Protein AF-A0A3M2L9C3-F1 (afdb_monomer_lite)

Secondary structure (DSSP, 8-state):
--HHHHHHHHT-SS-HHHHHHHHHHHHTTT-S----SHHHHHHHHHHHH-HHHHHHHHHHHHHHHHH---

pLDDT: mean 88.05, std 10.16, range [53.94, 96.56]

Foldseek 3Di:
DDPVVVCVVVPDPDDPVQQVVQVVVCPVVPNPDGQSDPVSVVLVCCCVPPVVVSCCVVVVVVVVVVVVDD

Organism: NCBI:txid2483361

Structure (mmCIF, N/CA/C/O backbone):
data_AF-A0A3M2L9C3-F1
#
_entry.id   AF-A0A3M2L9C3-F1
#
loop_
_atom_site.group_PDB
_atom_site.id
_atom_site.type_symbol
_atom_site.label_atom_id
_atom_site.label_alt_id
_atom_site.label_comp_id
_atom_site.label_asym_id
_atom_site.label_entity_id
_atom_site.label_seq_id
_atom_site.pdbx_PDB_ins_code
_atom_site.Cartn_x
_atom_site.Cartn_y
_atom_site.Cartn_z
_atom_site.occupancy
_atom_site.B_iso_or_equiv
_atom_site.auth_seq_id
_atom_site.auth_comp_id
_atom_site.auth_asym_id
_atom_site.auth_atom_id
_atom_site.pdbx_PDB_model_num
ATOM 1 N N . MET A 1 1 ? 5.304 -21.684 -7.803 1.00 53.94 1 MET A N 1
ATOM 2 C CA . MET A 1 1 ? 5.375 -20.202 -7.813 1.00 53.94 1 MET A CA 1
ATOM 3 C C . MET A 1 1 ? 6.496 -19.801 -8.757 1.00 53.94 1 MET A C 1
ATOM 5 O O . MET A 1 1 ? 7.554 -20.404 -8.655 1.00 53.94 1 MET A O 1
ATOM 9 N N . SER A 1 2 ? 6.268 -18.848 -9.667 1.00 69.88 2 SER A N 1
ATOM 10 C CA . SER A 1 2 ? 7.315 -18.335 -10.573 1.00 69.88 2 SER A CA 1
ATOM 11 C C . SER A 1 2 ? 8.462 -17.692 -9.778 1.00 69.88 2 SER A C 1
ATOM 13 O O . SER A 1 2 ? 8.217 -17.103 -8.714 1.00 69.88 2 SER A O 1
ATOM 15 N N . ALA A 1 3 ? 9.703 -17.784 -10.270 1.00 76.00 3 ALA A N 1
ATOM 16 C CA . ALA A 1 3 ? 10.890 -17.275 -9.574 1.00 76.00 3 ALA A CA 1
ATOM 17 C C . ALA A 1 3 ? 10.796 -15.767 -9.269 1.00 76.00 3 ALA A C 1
ATOM 19 O O . ALA A 1 3 ? 11.293 -15.294 -8.243 1.00 76.00 3 ALA A O 1
ATOM 20 N N . THR A 1 4 ? 10.099 -15.004 -10.114 1.00 73.62 4 THR A N 1
ATOM 21 C CA . THR A 1 4 ? 9.846 -13.571 -9.905 1.00 73.62 4 THR A CA 1
ATOM 22 C C . THR A 1 4 ? 8.903 -13.309 -8.733 1.00 73.62 4 THR A C 1
ATOM 24 O O . THR A 1 4 ? 9.166 -12.417 -7.931 1.00 73.62 4 THR A O 1
ATOM 27 N N . ALA A 1 5 ? 7.829 -14.094 -8.595 1.00 74.69 5 ALA A N 1
ATOM 28 C CA . ALA A 1 5 ? 6.884 -13.945 -7.487 1.00 74.69 5 ALA A CA 1
ATOM 29 C C . ALA A 1 5 ? 7.565 -14.225 -6.143 1.00 74.69 5 ALA A C 1
ATOM 31 O O . ALA A 1 5 ? 7.357 -13.493 -5.179 1.00 74.69 5 ALA A O 1
ATOM 32 N N . ARG A 1 6 ? 8.445 -15.232 -6.108 1.00 81.50 6 ARG A N 1
ATOM 33 C CA . ARG A 1 6 ? 9.253 -15.534 -4.927 1.00 81.50 6 ARG A CA 1
ATOM 34 C C . ARG A 1 6 ? 10.184 -14.380 -4.554 1.00 81.50 6 ARG A C 1
ATOM 36 O O . ARG A 1 6 ? 10.176 -13.967 -3.408 1.00 81.50 6 ARG A O 1
ATOM 43 N N . LYS A 1 7 ? 10.904 -13.788 -5.514 1.00 80.12 7 LYS A N 1
ATOM 44 C CA . LYS A 1 7 ? 11.765 -12.616 -5.250 1.00 80.12 7 LYS A CA 1
ATOM 45 C C . LYS A 1 7 ? 10.993 -11.422 -4.685 1.00 80.12 7 LYS A C 1
ATOM 47 O O . LYS A 1 7 ? 11.521 -10.708 -3.843 1.00 80.12 7 LYS A O 1
ATOM 52 N N . LEU A 1 8 ? 9.762 -11.193 -5.143 1.00 80.81 8 LEU A N 1
ATOM 53 C CA . LEU A 1 8 ? 8.920 -10.112 -4.620 1.00 80.81 8 LEU A CA 1
ATOM 54 C C . LEU A 1 8 ? 8.509 -10.347 -3.162 1.00 80.81 8 LEU A C 1
ATOM 56 O O . LEU A 1 8 ? 8.394 -9.387 -2.407 1.00 80.81 8 LEU A O 1
ATOM 60 N N . ILE A 1 9 ? 8.294 -11.608 -2.785 1.00 81.50 9 ILE A N 1
ATOM 61 C CA . ILE A 1 9 ? 7.966 -12.001 -1.413 1.00 81.50 9 ILE A CA 1
ATOM 62 C C . ILE A 1 9 ? 9.223 -11.943 -0.544 1.00 81.50 9 ILE A C 1
ATOM 64 O O . ILE A 1 9 ? 9.223 -11.262 0.471 1.00 81.50 9 ILE A O 1
ATOM 68 N N . ASP A 1 10 ? 10.308 -12.582 -0.975 1.00 83.88 10 ASP A N 1
ATOM 69 C CA . ASP A 1 10 ? 11.534 -12.734 -0.185 1.00 83.88 10 ASP A CA 1
ATOM 70 C C . ASP A 1 10 ? 12.265 -11.392 0.040 1.00 83.88 10 ASP A C 1
ATOM 72 O O . ASP A 1 10 ? 12.978 -11.235 1.028 1.00 83.88 10 ASP A O 1
ATOM 76 N N . HIS A 1 11 ? 12.086 -10.403 -0.845 1.00 80.44 11 HIS A N 1
ATOM 77 C CA . HIS A 1 11 ? 12.701 -9.071 -0.726 1.00 80.44 11 HIS A CA 1
ATOM 78 C C . HIS A 1 11 ? 11.746 -7.980 -0.234 1.00 80.44 11 HIS A C 1
ATOM 80 O O . H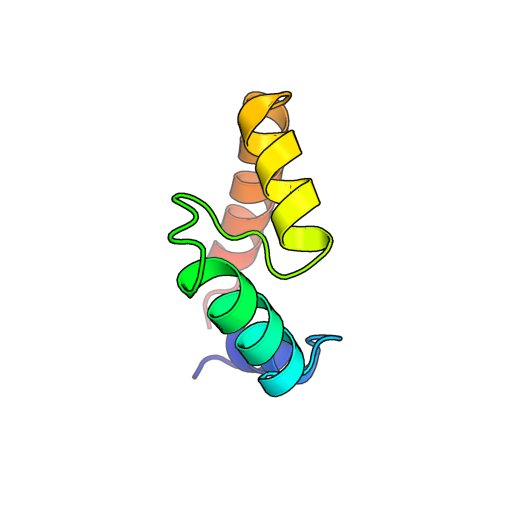IS A 1 11 ? 12.034 -6.788 -0.395 1.00 80.44 11 HIS A O 1
ATOM 86 N N . THR A 1 12 ? 10.611 -8.342 0.366 1.00 79.12 12 THR A N 1
ATOM 87 C CA . THR A 1 12 ? 9.793 -7.333 1.038 1.00 79.12 12 THR A CA 1
ATOM 88 C C . THR A 1 12 ? 10.536 -6.807 2.273 1.00 79.12 12 THR A C 1
ATOM 90 O O . THR A 1 12 ? 10.952 -7.590 3.123 1.00 79.12 12 THR A O 1
ATOM 93 N N . PRO A 1 13 ? 10.704 -5.483 2.434 1.00 80.81 13 PRO A N 1
ATOM 94 C CA . PRO A 1 13 ? 11.351 -4.923 3.621 1.00 80.81 13 PRO A CA 1
ATOM 95 C C . PRO A 1 13 ? 10.438 -4.938 4.859 1.00 80.81 13 PRO A C 1
ATOM 97 O O . PRO A 1 13 ? 10.787 -4.350 5.878 1.00 80.81 13 PRO A O 1
ATOM 100 N N . ARG A 1 14 ? 9.231 -5.509 4.755 1.00 83.31 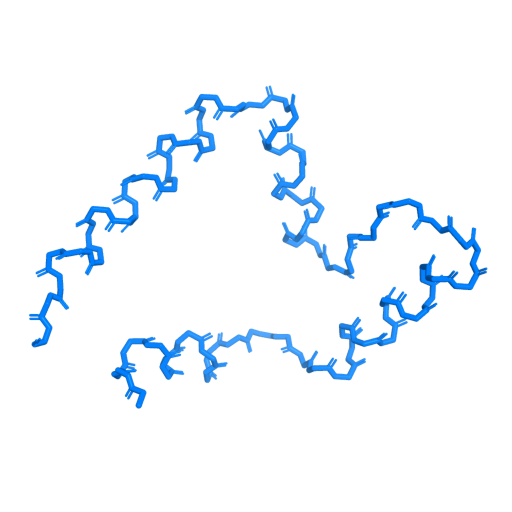14 ARG A N 1
ATOM 101 C CA . ARG A 1 14 ? 8.168 -5.403 5.761 1.00 83.31 14 ARG A CA 1
ATOM 102 C C . ARG A 1 14 ? 7.740 -6.774 6.231 1.00 83.31 14 ARG A C 1
ATOM 104 O O . ARG A 1 14 ? 7.412 -7.628 5.414 1.00 83.31 14 ARG A O 1
ATOM 111 N N . ASP A 1 15 ? 7.690 -6.917 7.544 1.00 87.81 15 ASP A N 1
ATOM 112 C CA . ASP A 1 15 ? 7.242 -8.130 8.202 1.00 87.81 15 ASP A CA 1
ATOM 113 C C . ASP A 1 15 ? 5.707 -8.251 8.193 1.00 87.81 15 ASP A C 1
ATOM 115 O O . ASP A 1 15 ? 4.979 -7.250 8.227 1.00 87.81 15 ASP A O 1
ATOM 119 N N . ALA A 1 16 ? 5.211 -9.485 8.133 1.00 89.00 16 ALA A N 1
ATOM 120 C CA . ALA A 1 16 ? 3.785 -9.779 8.051 1.00 89.00 16 ALA A CA 1
ATOM 121 C C . ALA A 1 16 ? 3.042 -9.350 9.325 1.00 89.00 16 ALA A C 1
ATOM 123 O O . ALA A 1 16 ? 1.966 -8.751 9.229 1.00 89.00 16 ALA A O 1
ATOM 124 N N . ASP A 1 17 ? 3.640 -9.570 10.499 1.00 93.06 17 ASP A N 1
ATOM 125 C CA . ASP A 1 17 ? 3.017 -9.245 11.786 1.00 93.06 17 ASP A CA 1
ATOM 126 C C . ASP A 1 17 ? 2.847 -7.733 11.964 1.00 93.06 17 ASP A C 1
ATOM 128 O O . ASP A 1 17 ? 1.820 -7.259 12.459 1.00 93.06 17 ASP A O 1
ATOM 132 N N . GLN A 1 18 ? 3.804 -6.945 11.466 1.00 92.44 18 GLN A N 1
ATOM 133 C CA . GLN A 1 18 ? 3.718 -5.482 11.470 1.00 92.44 18 GLN A CA 1
ATOM 134 C C . GLN A 1 18 ? 2.532 -4.975 10.641 1.00 92.44 18 GLN A C 1
ATOM 136 O O . GLN A 1 18 ? 1.807 -4.069 11.066 1.00 92.44 18 GLN A O 1
ATOM 141 N N . ILE A 1 19 ? 2.314 -5.562 9.461 1.00 94.25 19 ILE A N 1
ATOM 142 C CA . ILE A 1 19 ? 1.168 -5.221 8.614 1.00 94.25 19 ILE A CA 1
ATOM 143 C C . ILE A 1 19 ? -0.135 -5.657 9.289 1.00 94.25 19 ILE A C 1
ATOM 145 O O . ILE A 1 19 ? -1.085 -4.871 9.328 1.00 94.25 19 ILE A O 1
ATOM 149 N N . ALA A 1 20 ? -0.177 -6.862 9.862 1.00 94.75 20 ALA A N 1
ATOM 150 C CA . ALA A 1 20 ? -1.353 -7.379 10.555 1.00 94.75 20 ALA A CA 1
ATOM 151 C C . ALA A 1 20 ? -1.767 -6.478 11.729 1.00 94.75 20 ALA A C 1
ATOM 153 O O . ALA A 1 20 ? -2.935 -6.095 11.823 1.00 94.75 20 ALA A O 1
ATOM 154 N N . ALA A 1 21 ? -0.815 -6.052 12.563 1.00 95.44 21 ALA A N 1
ATOM 155 C CA . ALA A 1 21 ? -1.075 -5.143 13.677 1.00 95.44 21 ALA A CA 1
ATOM 156 C C . ALA A 1 21 ? -1.689 -3.810 13.207 1.00 95.44 21 ALA A C 1
ATOM 158 O O . ALA A 1 21 ? -2.687 -3.343 13.764 1.00 95.44 21 ALA A O 1
ATOM 159 N N . ALA A 1 22 ? -1.146 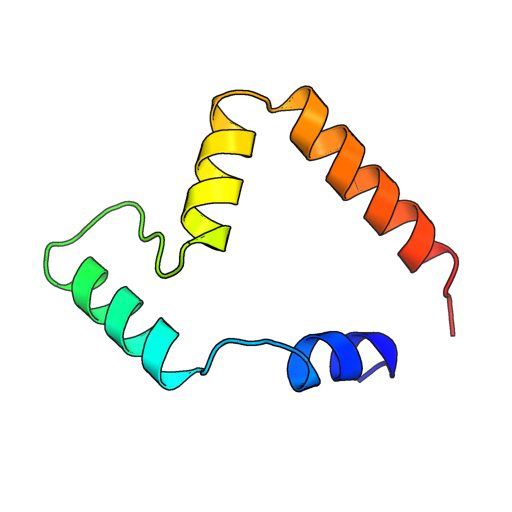-3.221 12.136 1.00 94.12 22 ALA A N 1
ATOM 160 C CA . ALA A 1 22 ? -1.674 -1.985 11.558 1.00 94.12 22 ALA A CA 1
ATOM 161 C C . ALA A 1 22 ? -3.081 -2.163 10.957 1.00 94.12 22 ALA A C 1
ATOM 163 O O . ALA A 1 22 ? -3.895 -1.236 10.997 1.00 94.12 22 ALA A O 1
ATOM 164 N N . VAL A 1 23 ? -3.384 -3.346 10.416 1.00 95.75 23 VAL A N 1
ATOM 165 C CA . VAL A 1 23 ? -4.714 -3.670 9.891 1.00 95.75 23 VAL A CA 1
ATOM 166 C C . VAL A 1 23 ? -5.731 -3.827 11.014 1.00 95.75 23 VAL A C 1
ATOM 168 O O . VAL A 1 23 ? -6.765 -3.161 10.982 1.00 95.75 23 VAL A O 1
ATOM 171 N N . VAL A 1 24 ? -5.430 -4.628 12.036 1.00 96.56 24 VAL A N 1
ATOM 172 C CA . VAL A 1 24 ? -6.323 -4.833 13.189 1.00 96.56 24 VAL A CA 1
ATOM 173 C C . VAL A 1 24 ? -6.619 -3.504 13.892 1.00 96.56 24 VAL A C 1
ATOM 175 O O . VAL A 1 24 ? -7.780 -3.194 14.156 1.00 96.56 24 VAL A O 1
ATOM 178 N N . SER A 1 25 ? -5.599 -2.657 14.064 1.00 94.56 25 SER A N 1
ATOM 179 C CA . SER A 1 25 ? -5.728 -1.284 14.576 1.00 94.56 25 SER A CA 1
ATOM 180 C C . SER A 1 25 ? -6.719 -0.412 13.788 1.00 94.56 25 SER A C 1
ATOM 182 O O . SER A 1 25 ? -7.328 0.500 14.348 1.00 94.56 25 SER A O 1
ATOM 184 N N . GLY A 1 26 ? -6.872 -0.647 12.483 1.00 92.69 26 GLY A N 1
ATOM 185 C CA . GLY A 1 26 ? -7.821 0.079 11.641 1.00 92.69 26 GLY A CA 1
ATOM 186 C C . GLY A 1 26 ? -9.236 -0.504 11.653 1.00 92.69 26 GLY A C 1
ATOM 187 O O . GLY A 1 26 ? -10.197 0.249 11.483 1.00 92.69 26 GLY A O 1
ATOM 188 N N . ILE A 1 27 ? -9.362 -1.817 11.863 1.00 95.12 27 ILE A N 1
ATOM 189 C CA . ILE A 1 27 ? -10.649 -2.526 11.903 1.00 95.12 27 ILE A CA 1
ATOM 190 C C . ILE A 1 27 ? -11.443 -2.155 13.155 1.00 95.12 27 ILE A C 1
ATOM 192 O O . ILE A 1 27 ? -12.642 -1.909 13.047 1.00 95.12 27 ILE A O 1
ATOM 196 N N . ASP A 1 28 ? -10.784 -2.082 14.311 1.00 89.56 28 ASP A N 1
ATOM 197 C CA . ASP A 1 28 ? -11.417 -1.775 15.601 1.00 89.56 28 ASP A CA 1
ATOM 198 C C . ASP A 1 28 ? -12.248 -0.465 15.578 1.00 89.56 28 ASP A C 1
ATOM 200 O O . ASP A 1 28 ? -13.457 -0.501 15.821 1.00 89.56 28 ASP A O 1
ATOM 204 N N . PRO A 1 29 ? -11.709 0.678 15.106 1.00 95.75 29 PRO A N 1
ATOM 205 C CA . PRO A 1 29 ? -12.488 1.903 14.904 1.00 95.75 29 PRO A CA 1
ATOM 206 C C . PRO A 1 29 ? -13.387 1.888 13.650 1.00 95.75 29 PRO A C 1
ATOM 208 O O . PRO A 1 29 ? -13.860 2.945 13.228 1.00 95.75 29 PRO A O 1
ATOM 211 N N . ARG A 1 30 ? -13.605 0.730 13.012 1.00 93.62 30 ARG A N 1
ATOM 212 C CA . ARG A 1 30 ? -14.389 0.552 11.774 1.00 93.62 30 ARG A CA 1
ATOM 213 C C . ARG A 1 30 ? -13.966 1.488 10.637 1.00 93.62 30 ARG A C 1
ATOM 215 O O . ARG A 1 30 ? -14.807 2.046 9.927 1.00 93.62 30 ARG A O 1
ATOM 222 N N . ARG A 1 31 ? -12.658 1.685 10.436 1.00 94.88 31 ARG A N 1
ATOM 223 C CA . ARG A 1 31 ? -12.181 2.528 9.329 1.00 94.88 31 ARG A CA 1
ATOM 224 C C . ARG A 1 31 ? -12.518 1.876 7.995 1.00 94.88 31 ARG A C 1
ATOM 226 O O . ARG A 1 31 ? -12.099 0.760 7.716 1.00 94.88 31 ARG A O 1
ATOM 233 N N . P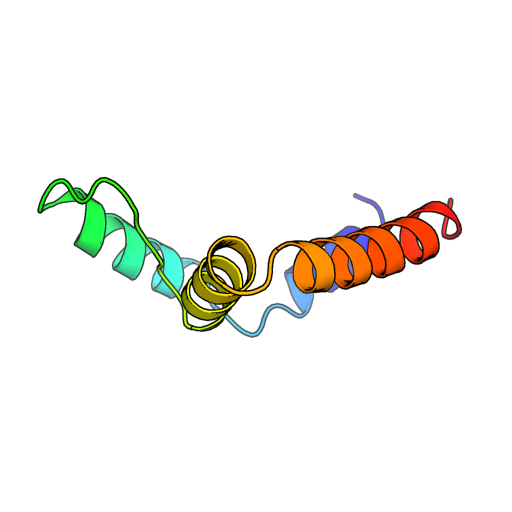HE A 1 32 ? -13.197 2.633 7.137 1.00 94.19 32 PHE A N 1
ATOM 234 C CA . PHE A 1 32 ? -13.538 2.206 5.778 1.00 94.19 32 PHE A CA 1
ATOM 235 C C . PHE A 1 32 ? -12.305 1.883 4.917 1.00 94.19 32 PHE A C 1
ATOM 237 O O . PHE A 1 32 ? -12.344 0.981 4.087 1.00 94.19 32 PHE A O 1
ATOM 244 N N . LEU A 1 33 ? -11.202 2.614 5.110 1.00 94.94 33 LEU A N 1
ATOM 245 C CA . LEU A 1 33 ? -9.958 2.416 4.371 1.00 94.94 33 LEU A CA 1
ATOM 246 C C . LEU A 1 33 ? -8.769 2.348 5.327 1.00 94.94 33 LEU A C 1
ATOM 248 O O . LEU A 1 33 ? -8.525 3.271 6.107 1.00 94.94 33 LEU A O 1
ATOM 252 N N . ILE A 1 34 ? -7.996 1.275 5.203 1.00 96.31 34 ILE A N 1
ATOM 253 C CA . ILE A 1 34 ? -6.813 1.005 6.013 1.00 96.31 34 ILE A CA 1
ATOM 254 C C . ILE A 1 34 ? -5.581 1.084 5.110 1.00 96.31 34 ILE A C 1
ATOM 256 O O . ILE A 1 34 ? -5.512 0.430 4.073 1.00 96.31 34 ILE A O 1
ATOM 260 N N . LEU A 1 35 ? -4.610 1.908 5.503 1.00 96.31 35 LEU A N 1
ATOM 261 C CA . LEU A 1 35 ? -3.348 2.113 4.788 1.00 96.31 35 LEU A CA 1
ATOM 262 C C . LEU A 1 35 ? -2.198 1.743 5.741 1.00 96.31 35 LEU A C 1
ATOM 264 O O . LEU A 1 35 ? -1.668 2.635 6.421 1.00 96.31 35 LEU A O 1
ATOM 268 N N . PRO A 1 36 ? -1.880 0.438 5.851 1.00 94.81 36 PRO A N 1
ATOM 269 C CA . PRO A 1 36 ? -1.112 -0.108 6.971 1.00 94.81 36 PRO A CA 1
ATOM 270 C C . PRO A 1 36 ? 0.345 0.359 6.975 1.00 94.81 36 PRO A C 1
ATOM 272 O O . PRO A 1 36 ? 0.934 0.548 8.035 1.00 94.81 36 PRO A O 1
ATOM 275 N N . ASP A 1 37 ? 0.906 0.655 5.806 1.00 93.38 37 ASP A N 1
ATOM 276 C CA . ASP A 1 37 ? 2.306 1.030 5.654 1.00 93.38 37 ASP A CA 1
ATOM 277 C C . ASP A 1 37 ? 2.493 2.334 4.839 1.00 93.38 37 ASP A C 1
ATOM 279 O O . ASP A 1 37 ? 1.553 2.855 4.216 1.00 93.38 37 ASP A O 1
ATOM 283 N N . PRO A 1 38 ? 3.706 2.923 4.849 1.00 92.25 38 PRO A N 1
ATOM 284 C CA . PRO A 1 38 ? 3.996 4.137 4.090 1.00 92.25 38 PRO A CA 1
ATOM 285 C C . PRO A 1 38 ? 3.784 4.014 2.573 1.00 92.25 38 PRO A C 1
ATOM 287 O O . PRO A 1 38 ? 3.368 5.000 1.952 1.00 92.25 38 PRO A O 1
ATOM 290 N N . ASP A 1 39 ? 4.024 2.842 1.977 1.00 91.50 39 ASP A N 1
ATOM 291 C CA . ASP A 1 39 ? 3.856 2.625 0.537 1.00 91.50 39 ASP A CA 1
ATOM 292 C C . ASP A 1 39 ? 2.377 2.530 0.177 1.00 91.50 39 ASP A C 1
ATOM 294 O O . ASP A 1 39 ? 1.964 3.153 -0.804 1.00 91.50 39 ASP A O 1
ATOM 298 N N . ALA A 1 40 ? 1.548 1.883 1.003 1.00 92.81 40 ALA A N 1
ATOM 299 C CA . ALA A 1 40 ? 0.093 1.923 0.855 1.00 92.81 40 ALA A CA 1
ATOM 300 C C . ALA A 1 40 ? -0.437 3.367 0.895 1.00 92.81 40 ALA A C 1
ATOM 302 O O . ALA A 1 40 ? -1.214 3.781 0.026 1.00 92.81 40 ALA A O 1
ATOM 303 N N . ARG A 1 41 ? 0.043 4.184 1.847 1.00 95.50 41 ARG A N 1
ATOM 304 C CA . ARG A 1 41 ? -0.313 5.614 1.928 1.00 95.50 41 ARG A CA 1
ATOM 305 C C . ARG A 1 41 ? 0.135 6.398 0.695 1.00 95.50 41 ARG A C 1
ATOM 307 O O . ARG A 1 41 ? -0.624 7.223 0.180 1.00 95.50 41 ARG A O 1
ATOM 314 N N . LYS A 1 42 ? 1.349 6.148 0.200 1.00 94.62 42 LYS A N 1
ATOM 315 C CA . LYS A 1 42 ? 1.870 6.774 -1.023 1.00 94.62 42 LYS A CA 1
ATOM 316 C C . LYS A 1 42 ? 1.050 6.366 -2.245 1.00 94.62 42 LYS A C 1
ATOM 318 O O . LYS A 1 42 ? 0.621 7.239 -2.994 1.00 94.62 42 LYS A O 1
ATOM 323 N N . ALA A 1 43 ? 0.786 5.075 -2.423 1.00 93.44 43 ALA A N 1
ATOM 324 C CA . ALA A 1 43 ? -0.001 4.549 -3.531 1.00 93.44 43 ALA A CA 1
ATOM 325 C C . ALA A 1 43 ? -1.420 5.126 -3.532 1.00 93.44 43 ALA A C 1
ATOM 327 O O . ALA A 1 43 ? -1.905 5.538 -4.584 1.00 93.44 43 ALA A O 1
ATOM 328 N N . PHE A 1 44 ? -2.058 5.234 -2.364 1.00 96.00 44 PHE A N 1
ATOM 329 C CA . PHE A 1 44 ? -3.354 5.896 -2.235 1.00 96.00 44 PHE A CA 1
ATOM 330 C C . PHE A 1 44 ? -3.305 7.353 -2.712 1.00 96.00 44 PHE A C 1
ATOM 332 O O . PHE A 1 44 ? -4.107 7.749 -3.560 1.00 96.00 44 PHE A O 1
ATOM 339 N N . ARG A 1 45 ? -2.329 8.141 -2.235 1.00 96.38 45 ARG A N 1
ATOM 340 C CA . ARG A 1 45 ? -2.157 9.534 -2.679 1.00 96.38 45 ARG A CA 1
ATOM 341 C C . ARG A 1 45 ? -1.923 9.627 -4.183 1.00 96.38 45 ARG A C 1
ATOM 343 O O . ARG A 1 45 ? -2.545 10.459 -4.829 1.00 96.38 45 ARG A O 1
ATOM 350 N N . MET A 1 46 ? -1.098 8.751 -4.752 1.00 94.62 46 MET A N 1
ATOM 351 C CA . MET A 1 46 ? -0.844 8.734 -6.195 1.00 94.62 46 MET A CA 1
ATOM 352 C C . MET A 1 46 ? -2.101 8.393 -6.997 1.00 94.62 46 MET A C 1
ATOM 354 O O . MET A 1 46 ? -2.401 9.073 -7.973 1.00 94.62 46 MET A O 1
ATOM 358 N N . LYS A 1 47 ? -2.880 7.399 -6.560 1.00 93.56 47 LYS A N 1
ATOM 359 C CA . LYS A 1 47 ? -4.153 7.038 -7.200 1.00 93.56 47 LYS A CA 1
ATOM 360 C C . LYS A 1 47 ? -5.172 8.176 -7.149 1.00 93.56 47 LYS A C 1
ATOM 362 O O . LYS A 1 47 ? -5.936 8.331 -8.096 1.00 93.56 47 LYS A O 1
ATOM 367 N N . ARG A 1 48 ? -5.186 8.950 -6.060 1.00 95.31 48 ARG A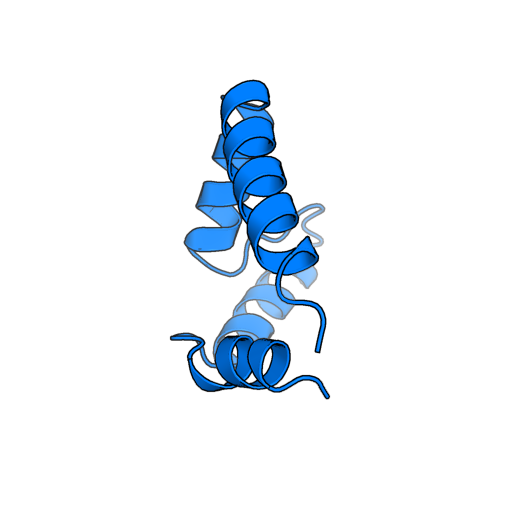 N 1
ATOM 368 C CA . ARG A 1 48 ? -6.138 10.047 -5.847 1.00 95.31 48 ARG A CA 1
ATOM 369 C C . ARG A 1 48 ? -5.720 11.357 -6.520 1.00 95.31 48 ARG A C 1
ATOM 371 O O . ARG A 1 48 ? -6.584 12.061 -7.020 1.00 95.31 48 ARG A O 1
ATOM 378 N N . LEU A 1 49 ? -4.429 11.688 -6.517 1.00 95.69 49 LEU A N 1
ATOM 379 C CA . LEU A 1 49 ? -3.922 13.001 -6.944 1.00 95.69 49 LEU A CA 1
ATOM 380 C C . LEU A 1 49 ? -3.255 12.982 -8.324 1.00 95.69 49 LEU A C 1
ATOM 382 O O . LEU A 1 49 ? -3.198 14.008 -8.988 1.00 95.69 49 LEU A O 1
ATOM 386 N N . ALA A 1 50 ? -2.734 11.835 -8.757 1.00 94.31 50 ALA A N 1
ATOM 387 C CA . ALA A 1 50 ? -1.912 11.726 -9.960 1.00 94.31 50 ALA A CA 1
ATOM 388 C C . ALA A 1 50 ? -2.209 10.424 -10.720 1.00 94.31 50 ALA A C 1
ATOM 390 O O . ALA A 1 50 ? -1.297 9.688 -11.114 1.00 94.31 50 ALA A O 1
ATOM 391 N N . ARG A 1 51 ? -3.501 10.127 -10.921 1.00 92.31 51 ARG A N 1
ATOM 392 C CA . ARG A 1 51 ? -3.961 8.865 -11.518 1.00 92.31 51 ARG A CA 1
ATOM 393 C C . ARG A 1 51 ? -3.288 8.528 -12.860 1.00 92.31 51 ARG A C 1
ATOM 395 O O . ARG A 1 51 ? -2.784 7.411 -12.966 1.00 92.31 51 ARG A O 1
ATOM 402 N N . PRO A 1 52 ? -3.157 9.456 -13.832 1.00 94.75 52 PRO A N 1
ATOM 403 C CA . PRO A 1 52 ? -2.500 9.145 -15.104 1.00 94.75 52 PRO A CA 1
ATOM 404 C C . PRO A 1 52 ? -1.031 8.734 -14.938 1.00 94.75 52 PRO A C 1
ATOM 406 O O . PRO A 1 52 ? -0.538 7.846 -15.633 1.00 94.75 52 PRO A O 1
ATOM 409 N N . PHE A 1 53 ? -0.323 9.352 -13.989 1.00 93.38 53 PHE A N 1
ATOM 410 C CA . PHE A 1 53 ? 1.073 9.026 -13.709 1.00 93.38 53 PHE A CA 1
ATOM 411 C C . PHE A 1 53 ? 1.210 7.660 -13.025 1.00 93.38 53 PHE A C 1
ATOM 413 O O . PHE A 1 53 ? 2.087 6.867 -13.385 1.00 93.38 53 PHE A O 1
ATOM 420 N N . TYR A 1 54 ? 0.327 7.368 -12.064 1.00 92.25 54 TYR A N 1
ATOM 421 C CA . TYR A 1 54 ? 0.265 6.060 -11.417 1.00 92.25 54 TYR A CA 1
ATOM 422 C C . TYR A 1 54 ? 0.032 4.951 -12.449 1.00 92.25 54 TYR A C 1
ATOM 424 O O . TYR A 1 54 ? 0.810 3.997 -12.510 1.00 92.25 54 TYR A O 1
ATOM 432 N N . ASP A 1 55 ? -0.969 5.124 -13.313 1.00 95.62 55 ASP A N 1
ATOM 433 C CA . ASP A 1 55 ? -1.336 4.145 -14.337 1.00 95.62 55 ASP A CA 1
ATOM 434 C C . ASP A 1 55 ? -0.195 3.943 -15.345 1.00 95.62 55 ASP A C 1
ATOM 436 O O . ASP A 1 55 ? 0.196 2.807 -15.616 1.00 95.62 55 ASP A O 1
ATOM 440 N N . ARG A 1 56 ? 0.440 5.023 -15.824 1.00 94.25 56 ARG A N 1
ATOM 441 C CA . ARG A 1 56 ? 1.606 4.924 -16.722 1.00 94.25 56 ARG A CA 1
ATOM 442 C C . ARG A 1 56 ? 2.754 4.133 -16.094 1.00 94.25 56 ARG A C 1
ATOM 444 O O . ARG A 1 56 ? 3.387 3.324 -16.777 1.00 94.25 56 ARG A O 1
ATOM 451 N N . THR A 1 57 ? 3.012 4.345 -14.805 1.00 93.00 57 THR A N 1
ATOM 452 C CA . THR A 1 57 ? 4.075 3.644 -14.073 1.00 93.00 57 THR A CA 1
ATOM 453 C C . THR A 1 57 ? 3.743 2.160 -13.909 1.00 93.00 57 THR A C 1
ATOM 455 O O . THR A 1 57 ? 4.564 1.303 -14.245 1.00 93.00 57 THR A O 1
ATOM 458 N N . MET A 1 58 ? 2.529 1.845 -13.448 1.00 92.94 58 MET A N 1
ATOM 459 C CA . MET A 1 58 ? 2.093 0.466 -13.209 1.00 92.94 58 MET A CA 1
ATOM 460 C C . MET A 1 58 ? 1.984 -0.335 -14.509 1.00 92.94 58 MET A C 1
ATOM 462 O O . MET A 1 58 ? 2.533 -1.433 -14.594 1.00 92.94 58 MET A O 1
ATOM 466 N N . PHE A 1 59 ? 1.374 0.223 -15.558 1.00 94.25 59 PHE A N 1
ATOM 467 C CA . PHE A 1 59 ? 1.292 -0.440 -16.863 1.00 94.25 59 PHE A CA 1
ATOM 468 C C . PHE A 1 59 ? 2.655 -0.553 -17.551 1.00 94.25 59 PHE A C 1
ATOM 470 O O . PHE A 1 59 ? 2.911 -1.514 -18.276 1.00 94.25 59 PHE A O 1
ATOM 477 N N . GLY A 1 60 ? 3.570 0.392 -17.319 1.00 92.50 60 GLY A N 1
ATOM 478 C CA . GLY A 1 60 ? 4.964 0.257 -17.742 1.00 92.50 60 GLY A CA 1
ATOM 479 C C . GLY A 1 60 ? 5.639 -0.965 -17.116 1.00 92.50 60 GLY A C 1
ATOM 480 O O . GLY A 1 60 ? 6.284 -1.738 -17.821 1.00 92.50 60 GLY A O 1
ATOM 481 N N . MET A 1 61 ? 5.451 -1.170 -15.811 1.00 88.00 61 MET A N 1
ATOM 482 C CA . MET A 1 61 ? 6.005 -2.325 -15.104 1.00 88.00 61 MET A CA 1
ATOM 483 C C . MET A 1 61 ? 5.344 -3.637 -15.529 1.00 88.00 61 MET A C 1
ATOM 485 O O . MET A 1 61 ? 6.052 -4.589 -15.840 1.00 88.00 61 MET A O 1
ATOM 489 N N . GLY A 1 62 ? 4.014 -3.658 -15.648 1.00 87.81 62 GLY A N 1
ATOM 490 C CA . GLY A 1 62 ? 3.266 -4.827 -16.114 1.00 87.81 62 GLY A CA 1
ATOM 491 C C . GLY A 1 62 ? 3.704 -5.299 -17.500 1.00 87.81 62 GLY A C 1
ATOM 492 O O . GLY A 1 62 ? 3.891 -6.494 -17.697 1.00 87.81 62 GLY A O 1
ATOM 493 N N . ARG A 1 63 ? 3.969 -4.376 -18.438 1.00 92.44 63 ARG A N 1
ATOM 494 C CA . ARG A 1 63 ? 4.506 -4.726 -19.765 1.00 92.44 63 ARG A CA 1
ATOM 495 C C . ARG A 1 63 ? 5.876 -5.405 -19.693 1.00 92.44 63 ARG A C 1
ATOM 497 O O . ARG A 1 63 ? 6.086 -6.376 -20.405 1.00 92.44 63 ARG A O 1
ATOM 504 N N . ARG A 1 64 ? 6.776 -4.939 -18.817 1.00 84.88 64 ARG A N 1
ATOM 505 C CA . ARG A 1 64 ? 8.105 -5.555 -18.623 1.00 84.88 64 ARG A CA 1
ATOM 506 C C . ARG A 1 64 ? 8.015 -6.950 -18.011 1.00 84.88 64 ARG A C 1
ATOM 508 O O . ARG A 1 64 ? 8.754 -7.843 -18.408 1.00 84.88 64 ARG A O 1
ATOM 515 N N . THR A 1 65 ? 7.107 -7.151 -17.061 1.00 82.00 65 THR A N 1
ATOM 516 C CA . THR A 1 65 ? 6.901 -8.471 -16.454 1.00 82.00 65 THR A CA 1
ATOM 517 C C . THR A 1 65 ? 6.176 -9.423 -17.405 1.00 82.00 65 THR A C 1
ATOM 519 O O . THR A 1 65 ? 6.498 -10.601 -17.440 1.00 82.00 65 THR A O 1
ATOM 522 N N . ALA A 1 66 ? 5.256 -8.928 -18.237 1.00 79.31 66 ALA A N 1
ATOM 523 C CA . ALA A 1 66 ? 4.560 -9.739 -19.238 1.00 79.31 66 AL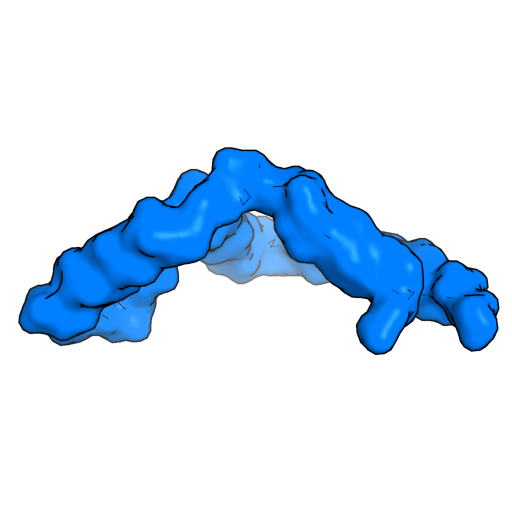A A CA 1
ATOM 524 C C . ALA A 1 66 ? 5.489 -10.271 -20.342 1.00 79.31 66 ALA A C 1
ATOM 526 O O . ALA A 1 66 ? 5.194 -11.302 -20.938 1.00 79.31 66 ALA A O 1
ATOM 527 N N . THR A 1 67 ? 6.602 -9.585 -20.619 1.00 73.12 67 THR A N 1
ATOM 528 C CA . THR A 1 67 ? 7.647 -10.079 -21.529 1.00 73.12 67 THR A CA 1
ATOM 529 C C . THR A 1 67 ? 8.581 -11.101 -20.878 1.00 73.12 67 THR A C 1
ATOM 531 O O . THR A 1 67 ? 9.215 -11.861 -21.598 1.00 73.12 67 THR A O 1
ATOM 534 N N . LEU A 1 68 ? 8.637 -11.169 -19.542 1.00 65.56 68 LEU A N 1
ATOM 535 C CA . LEU A 1 68 ? 9.393 -12.172 -18.776 1.00 65.56 68 LEU A CA 1
ATOM 536 C C . LEU A 1 68 ? 8.610 -13.494 -18.646 1.00 65.56 68 LEU A C 1
ATOM 538 O O . LEU A 1 68 ? 8.557 -14.081 -17.569 1.00 65.56 68 LEU A O 1
ATOM 542 N N . ARG A 1 69 ? 7.963 -13.939 -19.729 1.00 56.19 69 ARG A N 1
ATOM 543 C CA . ARG A 1 69 ? 7.326 -15.260 -19.785 1.00 56.19 69 ARG A CA 1
ATOM 544 C C . ARG A 1 69 ? 8.412 -16.328 -19.627 1.00 56.19 69 ARG A C 1
ATOM 546 O O . ARG A 1 69 ? 9.245 -16.467 -20.517 1.00 56.19 69 ARG A O 1
ATOM 553 N N . GLU A 1 70 ? 8.410 -16.995 -18.472 1.00 54.34 70 GLU A N 1
ATOM 554 C CA . GLU A 1 70 ? 9.037 -18.310 -18.266 1.00 54.34 70 GLU A CA 1
ATOM 555 C C . GLU A 1 70 ? 8.361 -19.349 -19.169 1.00 54.34 70 GLU A C 1
ATOM 557 O O . GLU A 1 70 ? 7.107 -19.329 -19.245 1.00 54.34 70 GLU A O 1
#

Radius of gyration: 15.25 Å; chains: 1; bounding box: 27×33×37 Å

Sequence (70 aa):
MSATARKLIDHTPRDADQIAAAVVSGIDPRRFLILPDPDARKAFRMKRLARPFYDRTMFGMGRRTATLRE